Protein AF-A0A8T4CKM3-F1 (afdb_monomer_lite)

Structure (mmCIF, N/CA/C/O backbone):
data_AF-A0A8T4CKM3-F1
#
_entry.id   AF-A0A8T4CKM3-F1
#
loop_
_atom_site.group_PDB
_atom_site.id
_atom_site.type_symbol
_atom_site.label_atom_id
_atom_site.label_alt_id
_atom_site.label_comp_id
_atom_site.label_asym_id
_atom_site.label_entity_id
_atom_site.label_seq_id
_atom_site.pdbx_PDB_ins_code
_atom_site.Cartn_x
_atom_site.Cartn_y
_atom_site.Cartn_z
_atom_site.occupancy
_atom_site.B_iso_or_equiv
_atom_site.auth_seq_id
_atom_site.auth_comp_id
_atom_site.auth_asym_id
_atom_site.auth_atom_id
_atom_site.pdbx_PDB_model_num
ATOM 1 N N . MET A 1 1 ? -22.214 16.889 26.995 1.00 33.28 1 MET A N 1
ATOM 2 C CA . MET A 1 1 ? -22.903 16.164 25.908 1.00 33.28 1 MET A CA 1
ATOM 3 C C . MET A 1 1 ? -21.988 16.223 24.699 1.00 33.28 1 MET A C 1
ATOM 5 O O . MET A 1 1 ? -21.697 17.318 24.240 1.00 33.28 1 MET A O 1
ATOM 9 N N . ARG A 1 2 ? -21.380 15.090 24.325 1.00 38.16 2 ARG A N 1
ATOM 10 C CA . ARG A 1 2 ? -20.418 15.010 23.216 1.00 38.16 2 ARG A CA 1
ATOM 11 C C . ARG A 1 2 ? -21.207 14.981 21.912 1.00 38.16 2 ARG A C 1
ATOM 13 O O . ARG A 1 2 ? -22.086 14.138 21.779 1.00 38.16 2 ARG A O 1
ATOM 20 N N . GLY A 1 3 ? -20.917 15.931 21.027 1.00 37.38 3 GLY A N 1
ATOM 21 C CA . GLY A 1 3 ? -21.523 16.018 19.706 1.00 37.38 3 GLY A CA 1
ATOM 22 C C . GLY A 1 3 ? -21.231 14.761 18.897 1.00 37.38 3 GLY A C 1
ATOM 23 O O . GLY A 1 3 ? -20.103 14.263 18.900 1.00 37.38 3 GLY A O 1
ATOM 24 N N . ASN A 1 4 ? -22.278 14.259 18.252 1.00 43.69 4 ASN A N 1
ATOM 25 C CA . ASN A 1 4 ? -22.199 13.250 17.213 1.00 43.69 4 ASN A CA 1
ATOM 26 C C . ASN A 1 4 ? -21.268 13.775 16.114 1.00 43.69 4 ASN A C 1
ATOM 28 O O . ASN A 1 4 ? -21.581 14.768 15.465 1.00 43.69 4 ASN A O 1
ATOM 32 N N . PHE A 1 5 ? -20.115 13.134 15.937 1.00 37.97 5 PHE A N 1
ATOM 33 C CA . PHE A 1 5 ? -19.349 13.262 14.704 1.00 37.97 5 PHE A CA 1
ATOM 34 C C . PHE A 1 5 ? -20.038 12.357 13.685 1.00 37.97 5 PHE A C 1
ATOM 36 O O . PHE A 1 5 ? -19.808 11.149 13.650 1.00 37.97 5 PHE A O 1
ATOM 43 N N . GLU A 1 6 ? -20.958 12.942 12.928 1.00 39.50 6 GLU A N 1
ATOM 44 C CA . GLU A 1 6 ? -21.430 12.366 11.680 1.00 39.50 6 GLU A CA 1
ATOM 45 C C . GLU A 1 6 ? -20.247 12.417 10.706 1.00 39.50 6 GLU A C 1
ATOM 47 O O . GLU A 1 6 ? -19.795 13.489 10.316 1.00 39.50 6 GLU A O 1
ATOM 52 N N . ILE A 1 7 ? -19.739 11.240 10.329 1.00 47.84 7 ILE A N 1
ATOM 53 C CA . ILE A 1 7 ? -18.842 11.061 9.181 1.00 47.84 7 ILE A CA 1
ATOM 54 C C . ILE A 1 7 ? -19.579 10.209 8.125 1.00 47.84 7 ILE A C 1
ATOM 56 O O . ILE A 1 7 ? -19.306 9.010 8.062 1.00 47.84 7 ILE A O 1
ATOM 60 N N . PRO A 1 8 ? -20.555 10.737 7.353 1.00 43.03 8 PRO A N 1
ATOM 61 C CA . PRO A 1 8 ? -21.111 9.982 6.227 1.00 43.03 8 PRO A CA 1
ATOM 62 C C . PRO A 1 8 ? -20.719 10.586 4.870 1.00 43.03 8 PRO A C 1
ATOM 64 O O . PRO A 1 8 ? -20.321 9.846 3.981 1.00 43.03 8 PRO A O 1
ATOM 67 N N . GLU A 1 9 ? -20.728 11.913 4.711 1.00 40.59 9 GLU A N 1
ATOM 68 C CA . GLU A 1 9 ? -20.735 12.531 3.373 1.00 40.59 9 GLU A CA 1
ATOM 69 C C . GLU A 1 9 ? -19.386 12.476 2.629 1.00 40.59 9 GLU A C 1
ATOM 71 O O . GLU A 1 9 ? -19.374 12.361 1.412 1.00 40.59 9 GLU A O 1
ATOM 76 N N . GLU A 1 10 ? -18.238 12.471 3.319 1.00 35.50 10 GLU A N 1
ATOM 77 C CA . GLU A 1 10 ? -16.921 12.355 2.651 1.00 35.50 10 GLU A CA 1
ATOM 78 C C . GLU A 1 10 ? -16.510 10.898 2.346 1.00 35.50 10 GLU A C 1
ATOM 80 O O . GLU A 1 10 ? -15.567 10.659 1.591 1.00 35.50 10 GLU A O 1
ATOM 85 N N . LEU A 1 11 ? -17.201 9.908 2.927 1.00 41.50 11 LEU A N 1
ATOM 86 C CA . LEU A 1 11 ? -16.952 8.481 2.673 1.00 41.50 11 LEU A CA 1
ATOM 87 C C . LEU A 1 11 ? -17.758 7.944 1.484 1.00 41.50 11 LEU A C 1
ATOM 89 O O . LEU A 1 11 ? -17.317 6.976 0.861 1.00 41.50 11 LEU A O 1
ATOM 93 N N . GLU A 1 12 ? -18.883 8.576 1.142 1.00 36.34 12 GLU A N 1
ATOM 94 C CA . GLU A 1 12 ? -19.734 8.179 0.010 1.00 36.34 12 GLU A CA 1
ATOM 95 C C . GLU A 1 12 ? -19.003 8.305 -1.343 1.00 36.34 12 GLU A C 1
ATOM 97 O O . GLU A 1 12 ? -19.191 7.471 -2.228 1.00 36.34 12 GLU A O 1
ATOM 102 N N . ASP A 1 13 ? -18.054 9.239 -1.476 1.00 38.78 13 ASP A N 1
ATOM 103 C CA . ASP A 1 13 ? -17.209 9.376 -2.676 1.00 38.78 13 ASP A CA 1
ATOM 104 C C . ASP A 1 13 ? -16.055 8.351 -2.752 1.00 38.78 13 ASP A C 1
ATOM 106 O O . ASP A 1 13 ? -15.422 8.180 -3.799 1.00 38.78 13 ASP A O 1
ATOM 110 N N . ILE A 1 14 ? -15.778 7.624 -1.664 1.00 40.91 14 ILE A N 1
ATOM 111 C CA . ILE A 1 14 ? -14.734 6.582 -1.597 1.00 40.91 14 ILE A CA 1
ATOM 112 C C . ILE A 1 14 ? -15.315 5.192 -1.919 1.00 40.91 14 ILE A C 1
ATOM 114 O O . ILE A 1 14 ? -14.576 4.275 -2.306 1.00 40.91 14 ILE A O 1
ATOM 118 N N . GLU A 1 15 ? -16.643 5.042 -1.858 1.00 35.19 15 GLU A N 1
ATOM 119 C CA . GLU A 1 15 ? -17.350 3.783 -2.105 1.00 35.19 15 GLU A CA 1
ATOM 120 C C . GLU A 1 15 ? -17.078 3.102 -3.465 1.00 35.19 15 GLU A C 1
ATOM 122 O O . GLU A 1 15 ? -17.196 1.872 -3.516 1.00 35.19 15 GLU A O 1
ATOM 127 N N . PRO A 1 16 ? -16.635 3.754 -4.568 1.00 42.22 16 PRO A N 1
ATOM 128 C CA . PRO A 1 16 ? -16.323 2.987 -5.766 1.00 42.22 16 PRO A CA 1
ATOM 129 C C . PRO A 1 16 ? -14.913 2.376 -5.755 1.00 42.22 16 PRO A C 1
ATOM 131 O O . PRO A 1 16 ? -14.638 1.541 -6.623 1.00 42.22 16 PRO A O 1
ATOM 134 N N . VAL A 1 17 ? -14.013 2.750 -4.830 1.00 49.72 17 VAL A N 1
ATOM 135 C CA . VAL A 1 17 ? -12.583 2.394 -4.957 1.00 49.72 17 VAL A CA 1
ATOM 136 C C . VAL A 1 17 ? -12.224 1.051 -4.321 1.00 49.72 17 VAL A C 1
ATOM 138 O O . VAL A 1 17 ? -11.306 0.372 -4.785 1.00 49.72 17 VAL A O 1
ATOM 141 N N . ILE A 1 18 ? -12.985 0.612 -3.320 1.00 51.88 18 ILE A N 1
ATOM 142 C CA . ILE A 1 18 ? -12.856 -0.722 -2.725 1.00 51.88 18 ILE A CA 1
ATOM 143 C C . ILE A 1 18 ? -14.229 -1.387 -2.783 1.00 51.88 18 ILE A C 1
ATOM 145 O O . ILE A 1 18 ? -14.936 -1.508 -1.789 1.00 51.88 18 ILE A O 1
ATOM 149 N N . LYS A 1 19 ? -14.637 -1.804 -3.985 1.00 50.22 19 LYS A N 1
ATOM 150 C CA . LYS A 1 19 ? -15.811 -2.670 -4.116 1.00 50.22 19 LYS A CA 1
ATOM 151 C C . LYS A 1 19 ? -15.510 -4.030 -3.479 1.00 50.22 19 LYS A C 1
ATOM 153 O O . LYS A 1 19 ? -14.409 -4.552 -3.688 1.00 50.22 19 LYS A O 1
ATOM 158 N N . PRO A 1 20 ? -16.483 -4.662 -2.806 1.00 42.44 20 PRO A N 1
ATOM 159 C CA . PRO A 1 20 ? -16.434 -6.095 -2.545 1.00 42.44 20 PRO A CA 1
ATOM 160 C C . PRO A 1 20 ? -16.101 -6.842 -3.850 1.00 42.44 20 PRO A C 1
ATOM 162 O O . PRO A 1 20 ? -16.803 -6.689 -4.851 1.00 42.44 20 PRO A O 1
ATOM 165 N N . GLY A 1 21 ? -14.990 -7.585 -3.873 1.00 46.34 21 GLY A N 1
ATOM 166 C CA . GLY A 1 21 ? -14.487 -8.279 -5.069 1.00 46.34 21 GLY A CA 1
ATOM 167 C C . GLY A 1 21 ? -13.406 -7.547 -5.882 1.00 46.34 21 GLY A C 1
ATOM 168 O O . GLY A 1 21 ? -12.965 -8.081 -6.899 1.00 46.34 21 GLY A O 1
ATOM 169 N N . ALA A 1 22 ? -12.942 -6.363 -5.462 1.00 61.97 22 ALA A N 1
ATOM 170 C CA . ALA A 1 22 ? -11.734 -5.765 -6.032 1.00 61.97 22 ALA A CA 1
ATOM 171 C C . ALA A 1 22 ? -10.524 -6.689 -5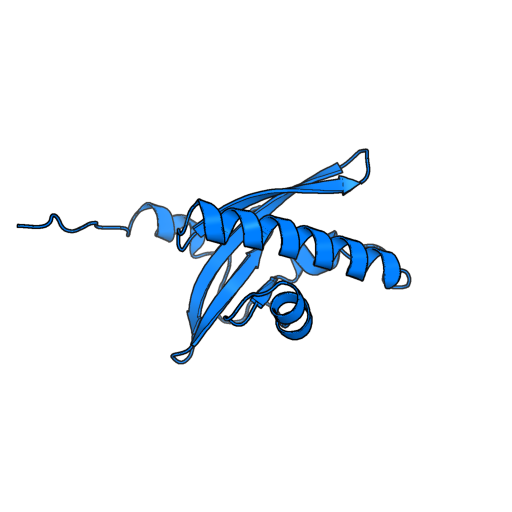.797 1.00 61.97 22 ALA A C 1
ATOM 173 O O . ALA A 1 22 ? -10.304 -7.165 -4.684 1.00 61.97 22 ALA A O 1
ATOM 174 N N . GLU A 1 23 ? -9.731 -6.951 -6.842 1.00 74.56 23 GLU A N 1
ATOM 175 C CA . GLU A 1 23 ? -8.539 -7.794 -6.725 1.00 74.56 23 GLU A CA 1
ATOM 176 C C . GLU A 1 23 ? -7.506 -7.089 -5.830 1.00 74.56 23 GLU A C 1
ATOM 178 O O . GLU A 1 23 ? -6.861 -6.107 -6.219 1.00 74.56 23 GLU A O 1
ATOM 183 N N . VAL A 1 24 ? -7.389 -7.578 -4.596 1.00 86.25 24 VAL A N 1
ATOM 184 C CA . VAL A 1 24 ? -6.437 -7.098 -3.596 1.00 86.25 24 VAL A CA 1
ATOM 185 C C . VAL A 1 24 ? -5.359 -8.140 -3.335 1.00 86.25 24 VAL A C 1
ATOM 187 O O . VAL A 1 24 ? -5.585 -9.349 -3.375 1.00 86.25 24 VAL A O 1
ATOM 190 N N . ILE A 1 25 ? -4.158 -7.662 -3.039 1.00 89.81 25 ILE A N 1
ATOM 191 C CA . ILE A 1 25 ? -2.985 -8.484 -2.766 1.00 89.81 25 ILE A CA 1
ATOM 192 C C . ILE A 1 25 ? -2.622 -8.302 -1.299 1.00 89.81 25 ILE A C 1
ATOM 194 O O . ILE A 1 25 ? -2.348 -7.193 -0.835 1.00 89.81 25 ILE A O 1
ATOM 198 N N . ASN A 1 26 ? -2.605 -9.412 -0.562 1.00 90.94 26 ASN A N 1
ATOM 199 C CA . ASN A 1 26 ? -2.238 -9.421 0.847 1.00 90.94 26 ASN A CA 1
ATOM 200 C C . ASN A 1 26 ? -0.728 -9.186 1.009 1.00 90.94 26 ASN A C 1
ATOM 202 O O . ASN A 1 26 ? 0.095 -10.022 0.631 1.00 90.94 26 ASN A O 1
ATOM 206 N N . VAL A 1 27 ? -0.363 -8.063 1.628 1.00 93.69 27 VAL A N 1
ATOM 207 C CA . VAL A 1 27 ? 1.029 -7.702 1.942 1.00 93.69 27 VAL A CA 1
ATOM 208 C C . VAL A 1 27 ? 1.299 -7.679 3.448 1.00 93.69 27 VAL A C 1
ATOM 210 O O . VAL A 1 27 ? 2.350 -7.202 3.889 1.00 93.69 27 VAL A O 1
ATOM 213 N N . SER A 1 28 ? 0.402 -8.255 4.254 1.00 92.56 28 SER A N 1
ATOM 214 C CA . SER A 1 28 ? 0.450 -8.239 5.724 1.00 92.56 28 SER A CA 1
ATOM 215 C C . SER A 1 28 ? 1.764 -8.783 6.280 1.00 92.56 28 SER A C 1
ATOM 217 O O . SER A 1 28 ? 2.295 -8.258 7.256 1.00 92.56 28 SER A O 1
ATOM 219 N N . ARG A 1 29 ? 2.369 -9.786 5.625 1.00 90.31 29 ARG A N 1
ATOM 220 C CA . ARG A 1 29 ? 3.688 -10.317 6.017 1.00 90.31 29 ARG A CA 1
ATOM 221 C C . ARG A 1 29 ? 4.780 -9.238 6.002 1.00 90.31 29 ARG A C 1
ATOM 223 O O . ARG A 1 29 ? 5.647 -9.233 6.876 1.00 90.31 29 ARG A O 1
ATOM 230 N N . TYR A 1 30 ? 4.751 -8.341 5.019 1.00 91.56 30 TYR A N 1
ATOM 231 C CA . TYR A 1 30 ? 5.717 -7.250 4.867 1.00 91.56 30 TYR A CA 1
ATOM 232 C C . TYR A 1 30 ? 5.350 -6.057 5.750 1.00 91.56 30 TYR A C 1
ATOM 234 O O . TYR A 1 30 ? 6.227 -5.471 6.387 1.00 91.56 30 TYR A O 1
ATOM 242 N N . ALA A 1 31 ? 4.057 -5.753 5.865 1.00 92.81 31 ALA A N 1
ATOM 243 C CA . ALA A 1 31 ? 3.551 -4.710 6.749 1.00 92.81 31 ALA A CA 1
ATOM 244 C C . ALA A 1 31 ? 3.838 -5.010 8.229 1.00 92.81 31 ALA A C 1
ATOM 246 O O . ALA A 1 31 ? 4.299 -4.135 8.960 1.00 92.81 31 ALA A O 1
ATOM 247 N N . LYS A 1 32 ? 3.720 -6.268 8.664 1.00 91.25 32 LYS A N 1
ATOM 248 C CA . LYS A 1 32 ? 4.072 -6.682 10.031 1.00 91.25 32 LYS A CA 1
ATOM 249 C C . LYS A 1 32 ? 5.537 -6.390 10.371 1.00 91.25 32 LYS A C 1
ATOM 251 O O . LYS A 1 32 ? 5.836 -5.928 11.467 1.00 91.25 32 LYS A O 1
ATOM 256 N N . ARG A 1 33 ? 6.461 -6.551 9.412 1.00 89.25 33 ARG A N 1
ATOM 257 C CA . ARG A 1 33 ? 7.881 -6.155 9.578 1.00 89.25 33 ARG A CA 1
ATOM 258 C C . ARG A 1 33 ? 8.062 -4.643 9.723 1.00 89.25 33 ARG A C 1
ATOM 260 O O . ARG A 1 33 ? 9.063 -4.189 10.268 1.00 89.25 33 ARG A O 1
ATOM 267 N N . ARG A 1 34 ? 7.100 -3.863 9.231 1.00 89.00 34 ARG A N 1
ATOM 268 C CA . ARG A 1 34 ? 6.998 -2.415 9.417 1.00 89.00 34 ARG A CA 1
ATOM 269 C C . ARG A 1 34 ? 6.136 -2.036 10.617 1.00 89.00 34 ARG A C 1
ATOM 271 O O . ARG A 1 34 ? 5.920 -0.850 10.787 1.00 89.00 34 ARG A O 1
ATOM 278 N N . GLY A 1 35 ? 5.717 -2.973 11.469 1.00 89.25 35 GLY A N 1
ATOM 279 C CA . GLY A 1 35 ? 5.004 -2.700 12.721 1.00 89.25 35 GLY A CA 1
ATOM 280 C C . GLY A 1 35 ? 3.531 -2.326 12.568 1.00 89.25 35 GLY A C 1
ATOM 281 O O . GLY A 1 35 ? 2.993 -1.666 13.452 1.00 89.25 35 GLY A O 1
ATOM 282 N N . PHE A 1 36 ? 2.890 -2.737 11.473 1.00 91.44 36 PHE A N 1
ATOM 283 C CA . PHE A 1 36 ? 1.431 -2.776 11.408 1.00 91.44 36 PHE A CA 1
ATOM 284 C C . PHE A 1 36 ? 0.910 -3.968 12.213 1.00 91.44 36 PHE A C 1
ATOM 286 O O . PHE A 1 36 ? 1.416 -5.084 12.070 1.00 91.44 36 PHE A O 1
ATOM 293 N N . ASN A 1 37 ? -0.096 -3.717 13.050 1.00 89.06 37 ASN A N 1
ATOM 294 C CA . ASN A 1 37 ? -0.783 -4.757 13.821 1.00 89.06 37 ASN A CA 1
ATOM 295 C C . ASN A 1 37 ? -1.948 -5.376 13.043 1.00 89.06 37 ASN A C 1
ATOM 297 O O . ASN A 1 37 ? -2.325 -6.514 13.297 1.00 89.06 37 ASN A O 1
ATOM 301 N N . GLU A 1 38 ? -2.496 -4.621 12.100 1.00 90.88 38 GLU A N 1
ATOM 302 C CA . GLU A 1 38 ? -3.648 -5.001 11.293 1.00 90.88 38 GLU A CA 1
ATOM 303 C C . GLU A 1 38 ? -3.194 -5.563 9.944 1.00 90.88 38 GLU A C 1
ATOM 305 O O . GLU A 1 38 ? -2.118 -5.183 9.458 1.00 90.88 38 GLU A O 1
ATOM 310 N N . PRO A 1 39 ? -3.988 -6.452 9.323 1.00 92.62 39 PRO A N 1
ATOM 311 C CA . PRO A 1 39 ? -3.787 -6.847 7.941 1.00 92.62 39 PRO A CA 1
ATOM 312 C C . PRO A 1 39 ? -3.660 -5.636 7.018 1.00 92.62 39 PRO A C 1
ATOM 314 O O . PRO A 1 39 ? -4.324 -4.617 7.206 1.00 92.62 39 PRO A O 1
ATOM 317 N N . VAL A 1 40 ? -2.794 -5.759 6.016 1.00 93.38 40 VAL A N 1
ATOM 318 C CA . VAL A 1 40 ? -2.595 -4.729 4.997 1.00 93.38 40 VAL A CA 1
ATOM 319 C C . VAL A 1 40 ? -2.696 -5.365 3.623 1.00 93.38 40 VAL A C 1
ATOM 321 O O . VAL A 1 40 ? -2.001 -6.340 3.310 1.00 93.38 40 VAL A O 1
ATOM 324 N N . TYR A 1 41 ? -3.535 -4.762 2.799 1.00 93.19 41 TYR A N 1
ATOM 325 C CA . TYR A 1 41 ? -3.793 -5.130 1.424 1.00 93.19 41 TYR A CA 1
ATOM 326 C C . TYR A 1 41 ? -3.420 -3.966 0.512 1.00 93.19 41 TYR A C 1
ATOM 328 O O . TYR A 1 41 ? -3.605 -2.799 0.857 1.00 93.19 41 TYR A O 1
ATOM 336 N N . ILE A 1 42 ? -2.889 -4.282 -0.663 1.00 93.12 42 ILE A N 1
ATOM 337 C CA . ILE A 1 42 ? -2.746 -3.315 -1.752 1.00 93.12 42 ILE A CA 1
ATOM 338 C C . ILE A 1 42 ? -3.706 -3.705 -2.867 1.00 93.12 42 ILE A C 1
ATOM 340 O O . ILE A 1 42 ? -3.884 -4.884 -3.166 1.00 93.12 42 ILE A O 1
ATOM 344 N N . THR A 1 43 ? -4.321 -2.719 -3.489 1.00 90.94 43 THR A N 1
ATOM 345 C CA . THR A 1 43 ? -5.141 -2.914 -4.687 1.00 90.94 43 THR A CA 1
ATOM 346 C C . THR A 1 43 ? -4.275 -3.273 -5.899 1.00 90.94 43 THR A C 1
ATOM 348 O O . THR A 1 43 ? -3.066 -3.010 -5.938 1.00 90.94 43 THR A O 1
ATOM 351 N N . ARG A 1 44 ? -4.888 -3.884 -6.918 1.00 87.88 44 ARG A N 1
ATOM 352 C CA . ARG A 1 44 ? -4.194 -4.287 -8.148 1.00 87.88 44 ARG A CA 1
ATOM 353 C C . ARG A 1 44 ? -3.463 -3.136 -8.847 1.00 87.88 44 ARG A C 1
ATOM 355 O O . ARG A 1 44 ? -2.322 -3.309 -9.265 1.00 87.88 44 ARG A O 1
ATOM 362 N N . ASN A 1 45 ? -4.073 -1.953 -8.920 1.00 88.81 45 ASN A N 1
ATOM 363 C CA . ASN A 1 45 ? -3.445 -0.770 -9.522 1.00 88.81 45 ASN A CA 1
ATOM 364 C C . ASN A 1 45 ? -2.193 -0.311 -8.753 1.00 88.81 45 ASN A C 1
ATOM 366 O O . ASN A 1 45 ? -1.216 0.084 -9.384 1.00 88.81 45 ASN A O 1
ATOM 370 N N . VAL A 1 46 ? -2.180 -0.406 -7.418 1.00 92.00 46 VAL A N 1
ATOM 371 C CA . VAL A 1 46 ? -0.969 -0.167 -6.619 1.00 92.00 46 VAL A CA 1
ATOM 372 C C . VAL A 1 46 ? 0.102 -1.172 -6.997 1.00 92.00 46 VAL A C 1
ATOM 374 O O . VAL A 1 46 ? 1.226 -0.766 -7.282 1.00 92.00 46 VAL A O 1
ATOM 377 N N . TYR A 1 47 ? -0.237 -2.463 -7.022 1.00 90.69 47 TYR A N 1
ATOM 378 C CA . TYR A 1 47 ? 0.710 -3.521 -7.372 1.00 90.69 47 TYR A CA 1
ATOM 379 C C . TYR A 1 47 ? 1.335 -3.303 -8.751 1.00 90.69 47 TYR A C 1
ATOM 381 O O . TYR A 1 47 ? 2.560 -3.289 -8.858 1.00 90.69 47 TYR A O 1
ATOM 389 N N . ASP A 1 48 ? 0.517 -3.062 -9.775 1.00 88.62 48 ASP A N 1
ATOM 390 C CA . ASP A 1 48 ? 1.001 -2.843 -11.140 1.00 88.62 48 ASP A CA 1
ATOM 391 C C . ASP A 1 48 ? 1.854 -1.558 -11.236 1.00 88.62 48 ASP A C 1
ATOM 393 O O . ASP A 1 48 ? 2.861 -1.533 -11.944 1.00 88.62 48 ASP A O 1
ATOM 397 N N . ALA A 1 49 ? 1.531 -0.509 -10.466 1.00 89.88 49 ALA A N 1
ATOM 398 C CA . ALA A 1 49 ? 2.339 0.712 -10.407 1.00 89.88 49 ALA A CA 1
ATOM 399 C C . ALA A 1 49 ? 3.703 0.497 -9.728 1.00 89.88 49 ALA A C 1
ATOM 401 O O . ALA A 1 49 ? 4.710 1.092 -10.129 1.00 89.88 49 ALA A O 1
ATOM 402 N N . ILE A 1 50 ? 3.759 -0.339 -8.685 1.00 91.25 50 ILE A N 1
ATOM 403 C CA . ILE A 1 50 ? 4.995 -0.573 -7.927 1.00 91.25 50 ILE A CA 1
ATOM 404 C C . ILE A 1 50 ? 5.853 -1.690 -8.525 1.00 91.25 50 ILE A C 1
ATOM 406 O O . ILE A 1 50 ? 7.065 -1.694 -8.283 1.00 91.25 50 ILE A O 1
ATOM 410 N N . TYR A 1 51 ? 5.268 -2.548 -9.365 1.00 90.25 51 TYR A N 1
ATOM 411 C CA . TYR A 1 51 ? 5.919 -3.658 -10.064 1.00 90.25 51 TYR A CA 1
ATOM 412 C C . TYR A 1 51 ? 5.723 -3.604 -11.596 1.00 90.25 51 TYR A C 1
ATOM 414 O O . TYR A 1 51 ? 5.141 -4.516 -12.184 1.00 90.25 51 TYR A O 1
ATOM 422 N N . PRO A 1 52 ? 6.200 -2.538 -12.265 1.00 80.31 52 PRO A N 1
ATOM 423 C CA . PRO A 1 52 ? 5.977 -2.351 -13.699 1.00 80.31 52 PRO A CA 1
ATOM 424 C C . PRO A 1 52 ? 6.733 -3.370 -14.563 1.00 80.31 52 PRO A C 1
ATOM 426 O O . PRO A 1 52 ? 6.264 -3.732 -15.637 1.00 80.31 52 PRO A O 1
ATOM 429 N N . ASP A 1 53 ? 7.891 -3.834 -14.090 1.00 85.31 53 ASP A N 1
ATOM 430 C CA . ASP A 1 53 ? 8.671 -4.908 -14.698 1.00 85.31 53 ASP A CA 1
ATOM 431 C C . ASP A 1 53 ? 8.586 -6.133 -13.789 1.00 85.31 53 ASP A C 1
ATOM 433 O O . ASP A 1 53 ? 9.160 -6.126 -12.701 1.00 85.31 53 ASP A O 1
ATOM 437 N N . LYS A 1 54 ? 7.860 -7.166 -14.232 1.00 79.94 54 LYS A N 1
ATOM 438 C CA . LYS A 1 54 ? 7.598 -8.386 -13.454 1.00 79.94 54 LYS A CA 1
ATOM 439 C C . LYS A 1 54 ? 8.849 -9.236 -13.215 1.00 79.94 54 LYS A C 1
ATOM 441 O O . LYS A 1 54 ? 8.788 -10.143 -12.388 1.00 79.94 54 LYS A O 1
ATOM 446 N N . ASP A 1 55 ? 9.979 -8.924 -13.833 1.00 85.31 55 ASP A N 1
ATOM 447 C CA . ASP A 1 55 ? 11.237 -9.619 -13.566 1.00 85.31 55 ASP A CA 1
ATOM 448 C C . ASP A 1 55 ? 12.067 -8.912 -12.471 1.00 85.31 55 ASP A C 1
ATOM 450 O O . ASP A 1 55 ? 12.884 -9.541 -11.791 1.00 85.31 55 ASP A O 1
ATOM 454 N N . ASP A 1 56 ? 11.788 -7.634 -12.177 1.00 86.00 56 ASP A N 1
ATOM 455 C CA . ASP A 1 56 ? 12.493 -6.847 -11.154 1.00 86.00 56 ASP A CA 1
ATOM 456 C C . ASP A 1 56 ? 11.826 -6.919 -9.766 1.00 86.00 56 ASP A C 1
ATOM 458 O O . ASP A 1 56 ? 11.280 -5.954 -9.210 1.00 86.00 56 ASP A O 1
ATOM 462 N N . THR A 1 57 ? 11.904 -8.107 -9.166 1.00 86.31 57 THR A N 1
ATOM 463 C CA . THR A 1 57 ? 11.406 -8.359 -7.801 1.00 86.31 57 THR A CA 1
ATOM 464 C C . THR A 1 57 ? 12.069 -7.461 -6.746 1.00 86.31 57 THR A C 1
ATOM 466 O O . THR A 1 57 ? 11.450 -7.116 -5.734 1.00 86.31 57 THR A O 1
ATOM 469 N N . VAL A 1 58 ? 13.324 -7.052 -6.961 1.00 87.62 58 VAL A N 1
ATOM 470 C CA . VAL A 1 58 ? 14.090 -6.234 -6.010 1.00 87.62 58 VAL A CA 1
ATOM 471 C C . VAL A 1 58 ? 13.499 -4.832 -5.918 1.00 87.62 58 VAL A C 1
ATOM 473 O O . VAL A 1 58 ? 13.290 -4.323 -4.809 1.00 87.62 58 VAL A O 1
ATOM 476 N N . THR A 1 59 ? 13.212 -4.205 -7.057 1.00 87.75 59 THR A N 1
ATOM 477 C CA . THR A 1 59 ? 12.590 -2.877 -7.099 1.00 87.75 59 THR A CA 1
ATOM 478 C C . THR A 1 59 ? 11.177 -2.907 -6.538 1.00 87.75 59 THR A C 1
ATOM 480 O O . THR A 1 59 ? 10.833 -2.020 -5.750 1.00 87.75 59 THR A O 1
ATOM 483 N N . TYR A 1 60 ? 10.398 -3.951 -6.842 1.00 90.75 60 TYR A N 1
ATOM 484 C CA . TYR A 1 60 ? 9.080 -4.156 -6.239 1.00 90.75 60 TYR A CA 1
ATOM 485 C C . TYR A 1 60 ? 9.144 -4.125 -4.710 1.00 90.75 60 TYR A C 1
ATOM 487 O O . TYR A 1 60 ? 8.479 -3.302 -4.073 1.00 90.75 60 TYR A O 1
ATOM 495 N N . PHE A 1 61 ? 9.989 -4.968 -4.104 1.00 90.62 61 PHE A N 1
ATOM 496 C CA . PHE A 1 61 ? 10.083 -5.016 -2.648 1.00 90.62 61 PHE A CA 1
ATOM 497 C C . PHE A 1 61 ? 10.594 -3.698 -2.072 1.00 90.62 61 PHE A C 1
ATOM 499 O O . PHE A 1 61 ? 10.032 -3.227 -1.085 1.00 90.62 61 PHE A O 1
ATOM 506 N N . LYS A 1 62 ? 11.605 -3.064 -2.679 1.00 90.81 62 LYS A N 1
ATOM 507 C CA . LYS A 1 62 ? 12.102 -1.752 -2.224 1.00 90.81 62 LYS A CA 1
ATOM 508 C C . LYS A 1 62 ? 10.984 -0.708 -2.173 1.00 90.81 62 LYS A C 1
ATOM 510 O O . LYS A 1 62 ? 10.849 -0.029 -1.154 1.00 90.81 62 LYS A O 1
ATOM 515 N N . ARG A 1 63 ? 10.165 -0.618 -3.225 1.00 93.56 63 ARG A N 1
ATOM 516 C CA . ARG A 1 63 ? 9.017 0.299 -3.295 1.00 93.56 63 ARG A CA 1
ATOM 517 C C . ARG A 1 63 ? 7.955 -0.049 -2.264 1.00 93.56 63 ARG A C 1
ATOM 519 O O . ARG A 1 63 ? 7.605 0.811 -1.462 1.00 93.56 63 ARG A O 1
ATOM 526 N N . LEU A 1 64 ? 7.533 -1.314 -2.199 1.00 94.06 64 LEU A N 1
ATOM 527 C CA . LEU A 1 64 ? 6.556 -1.785 -1.213 1.00 94.06 64 LEU A CA 1
ATOM 528 C C . LEU A 1 64 ? 6.993 -1.443 0.218 1.00 94.06 64 LEU A C 1
ATOM 530 O O . LEU A 1 64 ? 6.237 -0.862 0.992 1.00 94.06 64 LEU A O 1
ATOM 534 N N . TYR A 1 65 ? 8.242 -1.753 0.572 1.00 93.94 65 TYR A N 1
ATOM 535 C CA . TYR A 1 65 ? 8.784 -1.462 1.897 1.00 93.94 65 TYR A CA 1
ATOM 536 C C . TYR A 1 65 ? 8.820 0.031 2.211 1.00 93.94 65 TYR A C 1
ATOM 538 O O . TYR A 1 65 ? 8.751 0.385 3.392 1.00 93.94 65 TYR A O 1
ATOM 546 N N . SER A 1 66 ? 9.008 0.882 1.206 1.00 94.25 66 SER A N 1
ATOM 547 C CA . SER A 1 66 ? 9.076 2.331 1.366 1.00 94.25 66 SER A CA 1
ATOM 548 C C . SER A 1 66 ? 7.677 2.943 1.506 1.00 94.25 66 SER A C 1
ATOM 550 O O . SER A 1 66 ? 7.443 3.700 2.443 1.00 94.25 66 SER A O 1
ATOM 552 N N . ILE A 1 67 ? 6.715 2.504 0.688 1.00 95.31 67 ILE A N 1
ATOM 553 C CA . ILE A 1 67 ? 5.293 2.870 0.802 1.00 95.31 67 ILE A CA 1
ATOM 554 C C . ILE A 1 67 ? 4.749 2.492 2.179 1.00 95.31 67 ILE A C 1
ATOM 556 O O . ILE A 1 67 ? 4.216 3.345 2.881 1.00 95.31 67 ILE A O 1
ATOM 560 N N . LEU A 1 68 ? 4.964 1.247 2.618 1.00 95.38 68 LEU A N 1
ATOM 561 C CA . LEU A 1 68 ? 4.532 0.795 3.944 1.00 95.38 68 LEU A CA 1
ATOM 562 C C . LEU A 1 68 ? 5.199 1.596 5.071 1.00 95.38 68 LEU A C 1
ATOM 564 O O . LEU A 1 68 ? 4.589 1.817 6.111 1.00 95.38 68 LEU A O 1
ATOM 568 N N . LYS A 1 69 ? 6.452 2.037 4.891 1.00 94.38 69 LYS A N 1
ATOM 569 C CA . LYS A 1 69 ? 7.123 2.896 5.875 1.00 94.38 69 LYS A CA 1
ATOM 570 C C . LYS A 1 69 ? 6.427 4.256 5.969 1.00 94.38 69 LYS A C 1
ATOM 572 O O . LYS A 1 69 ? 6.134 4.669 7.085 1.00 94.38 69 LYS A O 1
ATOM 577 N N . ASN A 1 70 ? 6.167 4.911 4.837 1.00 93.44 70 ASN A N 1
ATOM 578 C CA . ASN A 1 70 ? 5.491 6.211 4.799 1.00 93.44 70 ASN A CA 1
ATOM 579 C C . ASN A 1 70 ? 4.084 6.099 5.388 1.00 93.44 70 ASN A C 1
ATOM 581 O O . ASN A 1 70 ? 3.777 6.788 6.350 1.00 93.44 70 ASN A O 1
ATOM 585 N N . MET A 1 71 ? 3.293 5.136 4.912 1.00 94.12 71 MET A N 1
ATOM 586 C CA . MET A 1 71 ? 1.959 4.857 5.439 1.00 94.12 71 MET A CA 1
ATOM 587 C C . MET A 1 71 ? 1.976 4.670 6.963 1.00 94.12 71 MET A C 1
ATOM 589 O O . MET A 1 71 ? 1.132 5.222 7.655 1.00 94.12 71 MET A O 1
ATOM 593 N N . ARG A 1 72 ? 2.941 3.921 7.519 1.00 92.00 72 ARG A N 1
ATOM 594 C CA . ARG A 1 72 ? 3.010 3.690 8.972 1.00 92.00 72 ARG A CA 1
ATOM 595 C C . ARG A 1 72 ? 3.225 4.988 9.750 1.00 92.00 72 ARG A C 1
ATOM 597 O O . ARG A 1 72 ? 2.639 5.148 10.819 1.00 92.00 72 ARG A O 1
ATOM 604 N N . VAL A 1 73 ? 4.097 5.863 9.248 1.00 91.31 73 VAL A N 1
ATOM 605 C CA . VAL A 1 73 ? 4.367 7.175 9.852 1.00 91.31 73 VAL A CA 1
ATOM 606 C C . VAL A 1 73 ? 3.074 7.983 9.879 1.00 91.31 73 VAL A C 1
ATOM 608 O O . VAL A 1 73 ? 2.607 8.324 10.962 1.00 91.31 73 VAL A O 1
ATOM 611 N N . GLU A 1 74 ? 2.427 8.129 8.726 1.00 90.56 74 GLU A N 1
ATOM 612 C CA . GLU A 1 74 ? 1.183 8.892 8.575 1.00 90.56 74 GLU A CA 1
ATOM 613 C C . GLU A 1 74 ? 0.047 8.341 9.450 1.00 90.56 74 GLU A C 1
ATOM 615 O O . GLU A 1 74 ? -0.593 9.088 10.184 1.00 90.56 74 GLU A O 1
ATOM 620 N N . VAL A 1 75 ? -0.159 7.017 9.478 1.00 88.94 75 VAL A N 1
ATOM 621 C CA . VAL A 1 75 ? -1.166 6.384 10.353 1.00 88.94 75 VAL A CA 1
ATOM 622 C C . VAL A 1 75 ? -0.885 6.679 11.830 1.00 88.94 75 VAL A C 1
ATOM 624 O O . VAL A 1 75 ? -1.814 6.882 12.613 1.00 88.94 75 VAL A O 1
ATOM 627 N N . THR A 1 76 ? 0.386 6.689 12.236 1.00 86.56 76 THR A N 1
ATOM 628 C CA . THR A 1 76 ? 0.770 6.910 13.639 1.00 86.56 76 THR A CA 1
ATOM 629 C C . THR A 1 76 ? 0.614 8.377 14.047 1.00 86.56 76 THR A C 1
ATOM 631 O O . THR A 1 76 ? 0.222 8.654 15.187 1.00 86.56 76 THR A O 1
ATOM 634 N N . GLU A 1 77 ? 0.921 9.295 13.130 1.00 86.62 77 GLU A N 1
ATOM 635 C CA . GLU A 1 77 ? 0.853 10.743 13.332 1.00 86.62 77 GLU A CA 1
ATOM 636 C C . GLU A 1 77 ? -0.586 11.256 13.268 1.00 86.62 77 GLU A C 1
ATOM 638 O O . GLU A 1 77 ? -1.051 11.891 14.214 1.00 86.62 77 GLU A O 1
ATOM 643 N N . GLN A 1 78 ? -1.312 10.929 12.198 1.00 84.31 78 GLN A N 1
ATOM 644 C CA . GLN A 1 78 ? -2.662 11.437 11.955 1.00 84.31 78 GLN A CA 1
ATOM 645 C C . GLN A 1 78 ? -3.715 10.686 12.779 1.00 84.31 78 GLN A C 1
ATOM 647 O O . GLN A 1 78 ? -4.696 11.279 13.221 1.00 84.31 78 GLN A O 1
ATOM 652 N N . ARG A 1 79 ? -3.508 9.382 13.030 1.00 81.81 79 ARG A N 1
ATOM 653 C CA . ARG A 1 79 ? -4.433 8.498 13.773 1.00 81.81 79 ARG A CA 1
ATOM 654 C C . ARG A 1 79 ? -5.863 8.475 13.218 1.00 81.81 79 ARG A C 1
ATOM 656 O O . ARG A 1 79 ? -6.805 8.184 13.955 1.00 81.81 79 ARG A O 1
ATOM 663 N N . GLN A 1 80 ? -6.019 8.752 11.930 1.00 81.50 80 GLN A N 1
ATOM 664 C CA . GLN A 1 80 ? -7.298 8.739 11.228 1.00 81.50 80 GLN A CA 1
ATOM 665 C C . GLN A 1 80 ? -7.514 7.394 10.518 1.00 81.50 80 GLN A C 1
ATOM 667 O O . GLN A 1 80 ? -6.540 6.723 10.172 1.00 81.50 80 GLN A O 1
ATOM 672 N N . PRO A 1 81 ? -8.771 6.959 10.312 1.00 81.88 81 PRO A N 1
ATOM 673 C CA . PRO A 1 81 ? -9.085 5.743 9.554 1.00 81.88 81 PRO A CA 1
ATOM 674 C C . PRO A 1 81 ? -8.863 5.910 8.043 1.00 81.88 81 PRO A C 1
ATOM 676 O O . PRO A 1 81 ? -8.943 4.938 7.302 1.00 81.88 81 PRO A O 1
ATOM 679 N N . PHE A 1 82 ? -8.579 7.126 7.596 1.00 89.00 82 PHE A N 1
ATOM 680 C CA . PHE A 1 82 ? -8.323 7.493 6.218 1.00 89.00 82 PHE A CA 1
ATOM 681 C C . PHE A 1 82 ? -7.109 8.415 6.198 1.00 89.00 82 PHE A C 1
ATOM 683 O O . PHE A 1 82 ? -7.065 9.365 6.976 1.00 89.00 82 PHE A O 1
ATOM 690 N N . ILE A 1 83 ? -6.131 8.125 5.344 1.00 89.50 83 ILE A N 1
ATOM 691 C CA . ILE A 1 83 ? -4.969 8.991 5.133 1.00 89.50 83 ILE A CA 1
ATOM 692 C C . ILE A 1 83 ? -4.610 9.038 3.646 1.00 89.50 83 ILE A C 1
ATOM 694 O O . ILE A 1 83 ? -4.679 8.027 2.940 1.00 89.50 83 ILE A O 1
ATOM 698 N N . THR A 1 84 ? -4.152 10.194 3.182 1.00 91.38 84 THR A N 1
ATOM 699 C CA . THR A 1 84 ? -3.505 10.355 1.877 1.00 91.38 84 THR A CA 1
ATOM 700 C C . THR A 1 84 ? -2.040 10.706 2.080 1.00 91.38 84 THR A C 1
ATOM 702 O O . THR A 1 84 ? -1.671 11.417 3.015 1.00 91.38 84 THR A O 1
ATOM 705 N N . PHE A 1 85 ? -1.169 10.153 1.240 1.00 92.00 85 PHE A N 1
ATOM 706 C CA . PHE A 1 85 ? 0.263 10.406 1.316 1.00 92.00 85 PHE A CA 1
ATOM 707 C C . PHE A 1 85 ? 0.923 10.272 -0.050 1.00 92.00 85 PHE A C 1
ATOM 709 O O . PHE A 1 85 ? 0.597 9.401 -0.855 1.00 92.00 85 PHE A O 1
ATOM 716 N N . THR A 1 86 ? 1.910 11.123 -0.319 1.00 91.38 86 THR A N 1
ATOM 717 C CA . THR A 1 86 ? 2.683 11.049 -1.561 1.00 91.38 86 THR A CA 1
ATOM 718 C C . THR A 1 86 ? 3.908 10.156 -1.384 1.00 91.38 86 THR A C 1
ATOM 720 O O . THR A 1 86 ? 4.614 10.217 -0.373 1.00 91.38 86 THR A O 1
ATOM 723 N N . HIS A 1 87 ? 4.214 9.349 -2.396 1.00 91.81 87 HIS A N 1
ATOM 724 C CA . HIS A 1 87 ? 5.423 8.537 -2.433 1.00 91.81 87 HIS A CA 1
ATOM 725 C C . HIS A 1 87 ? 6.203 8.738 -3.737 1.00 91.81 87 HIS A C 1
ATOM 727 O O . HIS A 1 87 ? 5.638 8.782 -4.829 1.00 91.81 87 HIS A O 1
ATOM 733 N N . GLU A 1 88 ? 7.526 8.860 -3.624 1.00 90.44 88 GLU A N 1
ATOM 734 C CA . GLU A 1 88 ? 8.422 8.994 -4.771 1.00 90.44 88 GLU A CA 1
ATOM 735 C C . GLU A 1 88 ? 8.768 7.612 -5.339 1.00 90.44 88 GLU A C 1
ATOM 737 O O . GLU A 1 88 ? 9.540 6.848 -4.762 1.00 90.44 88 GLU A O 1
ATOM 742 N N . MET A 1 89 ? 8.182 7.294 -6.491 1.00 86.00 89 MET A N 1
ATOM 743 C CA . MET A 1 89 ? 8.337 6.015 -7.190 1.00 86.00 89 MET A CA 1
ATOM 744 C C . MET A 1 89 ? 9.654 5.931 -7.975 1.00 86.00 89 MET A C 1
ATOM 746 O O . MET A 1 89 ? 10.177 4.838 -8.239 1.00 86.00 89 MET A O 1
ATOM 750 N N . SER A 1 90 ? 10.177 7.093 -8.372 1.00 81.31 90 SER A N 1
ATOM 751 C CA . SER A 1 90 ? 11.483 7.303 -8.996 1.00 81.31 90 SER A CA 1
ATOM 752 C C . SER A 1 90 ? 11.879 8.779 -8.883 1.00 81.31 90 SER A C 1
ATOM 754 O O . SER A 1 90 ? 11.022 9.620 -8.627 1.00 81.31 90 SER A O 1
ATOM 756 N N . LYS A 1 91 ? 13.127 9.126 -9.231 1.00 80.00 91 LYS A N 1
ATOM 757 C CA . LYS A 1 91 ? 13.598 10.529 -9.293 1.00 80.00 91 LYS A CA 1
ATOM 758 C C . LYS A 1 91 ? 12.726 11.462 -10.150 1.00 80.00 91 LYS A C 1
ATOM 760 O O . LYS A 1 91 ? 12.873 12.676 -10.072 1.00 80.00 91 LYS A O 1
ATOM 765 N N . LYS A 1 92 ? 11.897 10.903 -11.037 1.00 77.75 92 LYS A N 1
ATOM 766 C CA . LYS A 1 92 ? 11.048 11.647 -11.976 1.00 77.75 92 LYS A CA 1
ATOM 767 C C . LYS A 1 92 ? 9.553 11.451 -11.729 1.00 77.75 92 LYS A C 1
ATOM 769 O O . LYS A 1 92 ? 8.762 12.101 -12.401 1.00 77.75 92 LYS A O 1
ATOM 774 N N . SER A 1 93 ? 9.156 10.554 -10.824 1.00 84.69 93 SER A N 1
ATOM 775 C CA . SER A 1 93 ? 7.747 10.214 -10.625 1.00 84.69 93 SER A CA 1
ATOM 776 C C . SER A 1 93 ? 7.378 10.158 -9.149 1.00 84.69 93 SER A C 1
ATOM 778 O O . SER A 1 93 ? 7.985 9.440 -8.353 1.00 84.69 93 SER A O 1
ATOM 780 N N . LYS A 1 94 ? 6.333 10.910 -8.807 1.00 90.12 94 LYS A N 1
ATOM 781 C CA . LYS A 1 94 ? 5.640 10.844 -7.524 1.00 90.12 94 LYS A CA 1
ATOM 782 C C . LYS A 1 94 ? 4.216 10.371 -7.772 1.00 90.12 94 LYS A C 1
ATOM 784 O O . LYS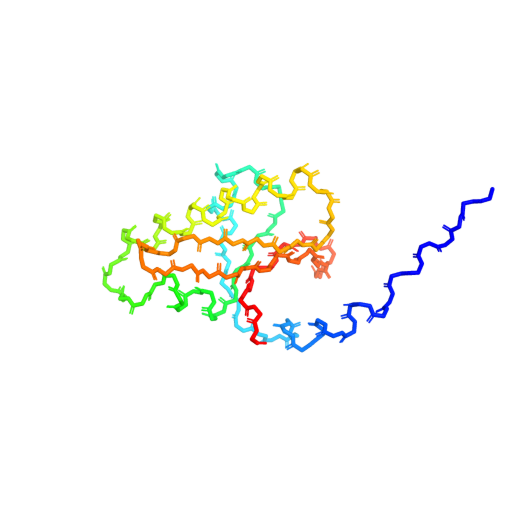 A 1 94 ? 3.619 10.722 -8.786 1.00 90.12 94 LYS A O 1
ATOM 789 N N . THR A 1 95 ? 3.706 9.572 -6.852 1.00 91.25 95 THR A N 1
ATOM 790 C CA . THR A 1 95 ? 2.356 9.017 -6.913 1.00 91.25 95 THR A CA 1
ATOM 791 C C . THR A 1 95 ? 1.689 9.262 -5.572 1.00 91.25 95 THR A C 1
ATOM 793 O O . THR A 1 95 ? 2.309 9.057 -4.525 1.00 91.25 95 THR A O 1
ATOM 796 N N . GLU A 1 96 ? 0.454 9.744 -5.609 1.00 93.12 96 GLU A N 1
ATOM 797 C CA . GLU A 1 96 ? -0.384 9.837 -4.422 1.00 93.12 96 GLU A CA 1
ATOM 798 C C . GLU A 1 96 ? -0.982 8.466 -4.112 1.00 93.12 96 GLU A C 1
ATOM 800 O O . GLU A 1 96 ? -1.457 7.754 -4.998 1.00 93.12 96 GLU A O 1
ATOM 805 N N . PHE A 1 97 ? -0.912 8.093 -2.843 1.00 93.88 97 PHE A N 1
ATOM 806 C CA . PHE A 1 97 ? -1.509 6.892 -2.300 1.00 93.88 97 PHE A CA 1
ATOM 807 C C . PHE A 1 97 ? -2.534 7.284 -1.252 1.00 93.88 97 PHE A C 1
ATOM 809 O O . PHE A 1 97 ? -2.378 8.267 -0.528 1.00 93.88 97 PHE A O 1
ATOM 816 N N . MET A 1 98 ? -3.553 6.452 -1.138 1.00 93.00 98 MET A N 1
ATOM 817 C CA . MET A 1 98 ? -4.596 6.564 -0.141 1.00 93.00 98 MET A CA 1
ATOM 818 C C . MET A 1 98 ? -4.638 5.254 0.635 1.00 93.00 98 MET A C 1
ATOM 820 O O . MET A 1 98 ? -4.618 4.172 0.044 1.00 93.00 98 MET A O 1
ATOM 824 N N . ALA A 1 99 ? -4.623 5.350 1.960 1.00 93.06 99 ALA A N 1
ATOM 825 C CA . ALA A 1 99 ? -4.766 4.215 2.854 1.00 93.06 99 ALA A CA 1
ATOM 826 C C . ALA A 1 99 ? -6.050 4.365 3.667 1.00 93.06 99 ALA A C 1
ATOM 828 O O . ALA A 1 99 ? -6.244 5.350 4.378 1.00 9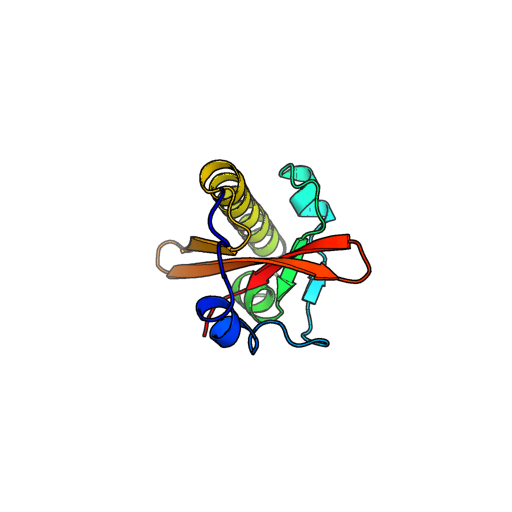3.06 99 ALA A O 1
ATOM 829 N N . VAL A 1 100 ? -6.911 3.356 3.560 1.00 91.25 100 VAL A N 1
ATOM 830 C CA . VAL A 1 100 ? -8.234 3.320 4.183 1.00 91.25 100 VAL A CA 1
ATOM 831 C C . VAL A 1 100 ? -8.298 2.126 5.118 1.00 91.25 100 VAL A C 1
ATOM 833 O O . VAL A 1 100 ? -7.940 1.010 4.739 1.00 91.25 100 VAL A O 1
ATOM 836 N N . ARG A 1 101 ? -8.737 2.354 6.350 1.00 91.31 101 ARG A N 1
ATOM 837 C CA . ARG A 1 101 ? -8.966 1.313 7.346 1.00 91.31 101 ARG A CA 1
ATOM 838 C C . ARG A 1 101 ? -10.428 0.903 7.293 1.00 91.31 101 ARG A C 1
ATOM 840 O O . ARG A 1 101 ? -11.301 1.680 7.669 1.00 91.31 101 ARG A O 1
ATOM 847 N N . TYR A 1 102 ? -10.675 -0.324 6.861 1.00 85.62 102 TYR A N 1
ATOM 848 C CA . TYR A 1 102 ? -12.011 -0.901 6.763 1.00 85.62 102 TYR A CA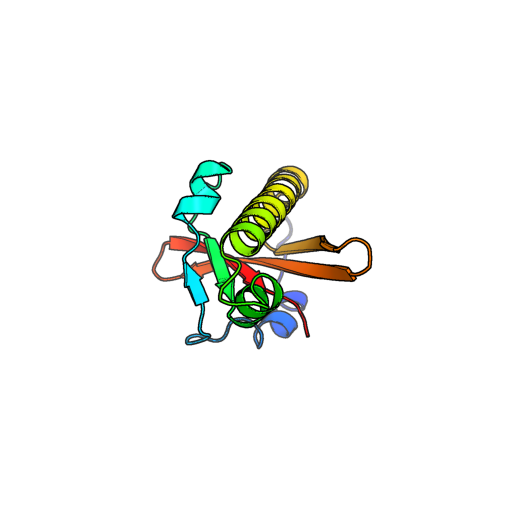 1
ATOM 849 C C . TYR A 1 102 ? -12.138 -2.121 7.676 1.00 85.62 102 TYR A C 1
ATOM 851 O O . TYR A 1 102 ? -11.135 -2.743 8.025 1.00 85.62 102 TYR A O 1
ATOM 859 N N . GLN A 1 103 ? -13.358 -2.452 8.093 1.00 78.94 103 GLN A N 1
ATOM 860 C CA . GLN A 1 103 ? -13.639 -3.668 8.856 1.00 78.94 103 GLN A CA 1
ATOM 861 C C . GLN A 1 103 ? -14.309 -4.682 7.931 1.00 78.94 103 GLN A C 1
ATOM 863 O O . GLN A 1 103 ? -15.399 -4.430 7.428 1.00 78.94 103 GLN A O 1
ATOM 868 N N . GLU A 1 104 ? -13.665 -5.825 7.720 1.00 68.44 104 GLU A N 1
ATOM 869 C CA . GLU A 1 104 ? -14.173 -6.907 6.881 1.00 68.44 104 GLU A CA 1
ATOM 870 C C . GLU A 1 104 ? -14.138 -8.214 7.680 1.00 68.44 104 GLU A C 1
ATOM 872 O O . GLU A 1 104 ? -13.104 -8.570 8.238 1.00 68.44 104 GLU A O 1
ATOM 877 N N . ASN A 1 105 ? -15.269 -8.927 7.752 1.00 67.38 105 ASN A N 1
ATOM 878 C CA . ASN A 1 105 ? -15.397 -10.190 8.496 1.00 67.38 105 ASN A CA 1
ATOM 879 C C . ASN A 1 105 ? -14.902 -10.098 9.956 1.00 67.38 105 ASN A C 1
ATOM 881 O O . ASN A 1 105 ? -14.123 -10.933 10.403 1.00 67.38 105 ASN A O 1
ATOM 885 N N . ASP A 1 106 ? -15.330 -9.055 10.676 1.00 74.44 106 ASP A N 1
ATOM 886 C CA . ASP A 1 106 ? -14.934 -8.733 12.060 1.00 74.44 106 ASP A CA 1
ATOM 887 C C . ASP A 1 106 ? -13.459 -8.347 12.286 1.00 74.44 106 ASP A C 1
ATOM 889 O O . ASP A 1 106 ? -13.107 -7.911 13.385 1.00 74.44 106 ASP A O 1
ATOM 893 N N . ASP A 1 107 ? -12.624 -8.362 11.243 1.00 79.12 107 ASP A N 1
ATOM 894 C CA . ASP A 1 107 ? -11.231 -7.924 11.301 1.00 79.12 107 ASP A CA 1
ATOM 895 C C . ASP A 1 107 ? -11.042 -6.543 10.657 1.00 79.12 107 ASP A C 1
ATOM 897 O O . ASP A 1 107 ? -11.491 -6.258 9.546 1.00 79.12 107 ASP A O 1
ATOM 901 N N . LYS A 1 108 ? -10.329 -5.651 11.352 1.00 87.00 108 LYS A N 1
ATOM 902 C CA . LYS A 1 108 ? -9.923 -4.354 10.792 1.00 87.00 108 LYS A CA 1
ATOM 903 C C . LYS A 1 108 ? -8.690 -4.529 9.924 1.00 87.00 108 LYS A C 1
ATOM 905 O O . LYS A 1 108 ? -7.682 -5.045 10.399 1.00 87.00 108 LYS A O 1
ATOM 910 N N . ALA A 1 109 ? -8.739 -4.032 8.698 1.00 90.50 109 ALA A N 1
ATOM 911 C CA . ALA A 1 109 ? -7.658 -4.108 7.733 1.00 90.50 109 ALA A CA 1
ATOM 912 C C . ALA A 1 109 ? -7.408 -2.759 7.058 1.00 90.50 109 ALA A C 1
ATOM 914 O O . ALA A 1 109 ? -8.307 -1.934 6.902 1.00 90.50 109 ALA A O 1
ATOM 915 N N . TRP A 1 110 ? -6.168 -2.551 6.631 1.00 93.00 110 TRP A N 1
ATOM 916 C CA . TRP A 1 110 ? -5.788 -1.421 5.800 1.00 93.00 110 TRP A CA 1
ATOM 917 C C . TRP A 1 110 ? -5.770 -1.805 4.331 1.00 93.00 110 TRP A C 1
ATOM 919 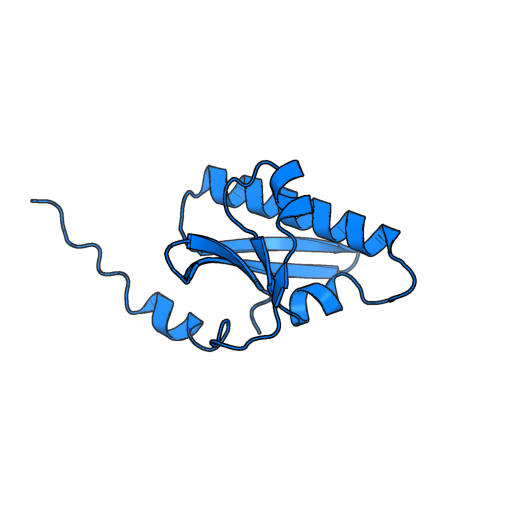O O . TRP A 1 110 ? -5.173 -2.811 3.951 1.00 93.00 110 TRP A O 1
ATOM 929 N N . TYR A 1 111 ? -6.328 -0.936 3.505 1.00 92.25 111 TYR A N 1
ATOM 930 C CA . TYR A 1 111 ? -6.312 -1.033 2.058 1.00 92.25 111 TYR A CA 1
ATOM 931 C C . TYR A 1 111 ? -5.565 0.163 1.494 1.00 92.25 111 TYR A C 1
ATOM 933 O O . TYR A 1 111 ? -5.922 1.306 1.766 1.00 92.25 111 TYR A O 1
ATOM 941 N N . VAL A 1 112 ? -4.521 -0.104 0.715 1.00 93.44 112 VAL A N 1
ATOM 942 C CA . VAL A 1 112 ? -3.763 0.923 0.001 1.00 93.44 112 VAL A CA 1
ATOM 943 C C . VAL A 1 112 ? -4.193 0.936 -1.458 1.00 93.44 112 VAL A C 1
ATOM 945 O O . VAL A 1 112 ? -4.270 -0.111 -2.113 1.00 93.44 112 VAL A O 1
ATOM 948 N N . LEU A 1 113 ? -4.432 2.130 -1.980 1.00 92.00 113 LEU A N 1
ATOM 949 C CA . LEU A 1 113 ? -4.877 2.373 -3.346 1.00 92.00 113 LEU A CA 1
ATOM 950 C C . LEU A 1 113 ? -4.260 3.647 -3.927 1.00 92.00 113 LEU A C 1
ATOM 952 O O . LEU A 1 113 ? -3.738 4.487 -3.198 1.00 92.00 113 LEU A O 1
ATOM 956 N N . ILE A 1 114 ? -4.309 3.763 -5.251 1.00 90.69 114 ILE A N 1
ATOM 957 C CA . ILE A 1 114 ? -4.052 5.015 -5.970 1.00 90.69 114 ILE A CA 1
ATOM 958 C C . ILE A 1 114 ? -5.428 5.573 -6.355 1.00 90.69 114 ILE A C 1
ATOM 960 O O . ILE A 1 114 ? -6.125 4.887 -7.118 1.00 90.69 114 ILE A O 1
ATOM 964 N N . PRO A 1 115 ? -5.848 6.736 -5.820 1.00 80.44 115 PRO A N 1
ATOM 965 C CA . PRO A 1 115 ? -7.082 7.388 -6.253 1.00 80.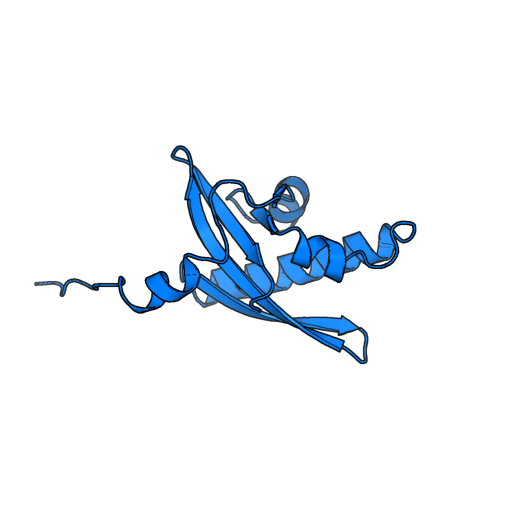44 115 PRO A CA 1
ATOM 966 C C . PRO A 1 115 ? -6.961 7.740 -7.746 1.00 80.44 115 PRO A C 1
ATOM 968 O O . PRO A 1 115 ? -5.881 8.113 -8.208 1.00 80.44 115 PRO A O 1
ATOM 971 N N . ARG A 1 116 ? -8.025 7.510 -8.523 1.00 67.00 116 ARG A N 1
ATOM 972 C CA . ARG A 1 116 ? -8.067 7.825 -9.960 1.00 67.00 116 ARG A CA 1
ATOM 973 C C . ARG A 1 116 ? -8.669 9.194 -10.197 1.00 67.00 116 ARG A C 1
ATOM 975 O O . ARG A 1 116 ? -9.657 9.494 -9.500 1.00 67.00 116 ARG A O 1
#

pLDDT: mean 79.63, std 18.98, range [33.28, 95.38]

Organism: Methanococcus maripaludis (NCBI:txid39152)

Radius of gyration: 14.83 Å; chains: 1; bounding box: 37×26×41 Å

Sequence (116 aa):
MRGNFEIPEELEDIEPVIKPGAEVINVSRYAKRRGFNEPVYITRNVYDAIYPDKDDTVTYFKRLYSILKNMRVEVTEQRQPFITFTHEMSKKSKTEFMAVRYQENDDKAWYVLIPR

Secondary structure (DSSP, 8-state):
--------TTTTTTTTTS-TT--EEE-HHHHHHTT--S-EEEEHHHHHHH-SSTT-HHHHHHHHHHHHHHHHHHHHHH--SEEEEEEEEETTEEEEEEEEEEEETTEEEEEEE---

Foldseek 3Di:
DDDDPDDDPVCVVVDVVDDDPFDKDWPQVLLVVLPDPATEIEGPQVQCLQCVDVVCVVSSSVQVNQVSNQVVVQCVVVVDQKDKDWDDSDPPDIFIKIWHWDQDPNGTYIYIYGDD